Protein AF-A0A1Y5D573-F1 (afdb_monomer_lite)

Radius of gyration: 18.73 Å; chains: 1; bounding box: 30×24×75 Å

Sequence (105 aa):
MSDYNDYSEDSSFQKMMGRSKEWCLIGEQIANDCLVNGLRKGERVNLSEITAFIISNYTYNTKAVESGFLTRMKVFIENDEILNFAGEDGETVFIHKNYINEQLS

Foldseek 3Di:
DDPDDDDDPVVVVVVVVVVLVVLLVLLLVVLVCCLPVAQVVWHKDWLVVVLVVLVVPPVPNSVSSSVSNVVNVVVCVVVLQWDWDQDPVRIIMIHGPVNPVVVVD

Secondary structure (DSSP, 8-state):
-------SSHHHHHHHHHHHHHHHHHHHHHHHHIIIIIGGGT--EEHHHHHHHHHHH-SS-HHHHHHHHHHHHHHHHHTTSEEEEE-TTS-EEEEEGGGHHHH--

Structure (mmCIF, N/CA/C/O backbone):
data_AF-A0A1Y5D573-F1
#
_entry.id   AF-A0A1Y5D573-F1
#
loop_
_atom_site.group_PDB
_atom_site.id
_atom_site.type_symbol
_atom_site.label_atom_id
_atom_site.label_alt_id
_atom_site.label_comp_id
_atom_site.label_asym_id
_atom_site.label_entity_id
_atom_site.label_seq_id
_atom_site.pdbx_PDB_ins_code
_atom_site.Cartn_x
_atom_site.Cartn_y
_atom_site.Cartn_z
_atom_site.occupancy
_atom_site.B_iso_or_equiv
_atom_site.auth_seq_id
_atom_site.auth_comp_id
_atom_site.auth_asym_id
_atom_site.auth_atom_id
_atom_site.pdbx_PDB_model_num
ATOM 1 N N . MET A 1 1 ? 10.432 14.837 -52.806 1.00 47.72 1 MET A N 1
ATOM 2 C CA . MET A 1 1 ? 10.618 13.490 -52.237 1.00 47.72 1 MET A CA 1
ATOM 3 C C . MET A 1 1 ? 11.834 13.560 -51.331 1.00 47.72 1 MET A C 1
ATOM 5 O O . MET A 1 1 ? 12.947 13.628 -51.833 1.00 47.72 1 MET A O 1
ATOM 9 N N . SER A 1 2 ? 11.628 13.677 -50.025 1.00 41.00 2 SER A N 1
ATOM 10 C CA . SER A 1 2 ? 12.700 13.521 -49.039 1.00 41.00 2 SER A CA 1
ATOM 11 C C . SER A 1 2 ? 12.085 12.891 -47.798 1.00 41.00 2 SER A C 1
ATOM 13 O O . SER A 1 2 ? 11.800 13.567 -46.813 1.00 41.00 2 SER A O 1
ATOM 15 N N . ASP A 1 3 ? 11.827 11.591 -47.901 1.00 47.97 3 ASP A N 1
ATOM 16 C CA . ASP A 1 3 ? 11.598 10.743 -46.741 1.00 47.97 3 ASP A CA 1
ATOM 17 C C . ASP A 1 3 ? 12.960 10.531 -46.077 1.00 47.97 3 ASP A C 1
ATOM 19 O O . ASP A 1 3 ? 13.754 9.692 -46.504 1.00 47.97 3 ASP A O 1
ATOM 23 N N . TYR A 1 4 ? 13.267 11.354 -45.075 1.00 45.22 4 TYR A N 1
ATOM 24 C CA . TYR A 1 4 ? 14.350 11.075 -44.141 1.00 45.22 4 TYR A CA 1
ATOM 25 C C . TYR A 1 4 ? 13.735 10.554 -42.845 1.00 45.22 4 TYR A C 1
ATOM 27 O O . TYR A 1 4 ? 13.036 11.267 -42.134 1.00 45.22 4 TYR A O 1
ATOM 35 N N . ASN A 1 5 ? 13.987 9.263 -42.629 1.00 51.53 5 ASN A N 1
ATOM 36 C CA . ASN A 1 5 ? 13.617 8.432 -41.491 1.00 51.53 5 ASN A CA 1
ATOM 37 C C . ASN A 1 5 ? 13.784 9.125 -40.132 1.00 51.53 5 ASN A C 1
ATOM 39 O O . ASN A 1 5 ? 14.911 9.387 -39.715 1.00 51.53 5 ASN A O 1
ATOM 43 N N . ASP A 1 6 ? 12.675 9.250 -39.404 1.00 48.50 6 ASP A N 1
ATOM 44 C CA . ASP A 1 6 ? 12.640 9.502 -37.964 1.00 48.50 6 ASP A CA 1
ATOM 45 C C . ASP A 1 6 ? 11.759 8.438 -37.280 1.00 48.50 6 ASP A C 1
ATOM 47 O O . ASP A 1 6 ? 10.575 8.634 -37.036 1.00 48.50 6 ASP A O 1
ATOM 51 N N . TYR A 1 7 ? 12.316 7.240 -37.074 1.00 50.56 7 TYR A N 1
ATOM 52 C CA . TYR A 1 7 ? 11.633 6.124 -36.390 1.00 50.56 7 TYR A CA 1
ATOM 53 C C . TYR A 1 7 ? 12.533 5.392 -35.378 1.00 50.56 7 TYR A C 1
ATOM 55 O O . TYR A 1 7 ? 12.180 4.320 -34.884 1.00 50.56 7 TYR A O 1
ATOM 63 N N . SER A 1 8 ? 13.718 5.929 -35.059 1.00 52.22 8 SER A N 1
ATOM 64 C CA . SER A 1 8 ? 14.689 5.221 -34.205 1.00 52.22 8 SER A CA 1
ATOM 65 C C . SER A 1 8 ? 14.544 5.535 -32.709 1.00 52.22 8 SER A C 1
ATOM 67 O 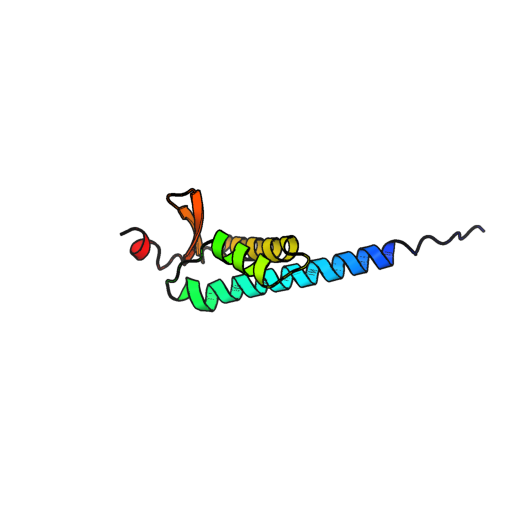O . SER A 1 8 ? 14.826 4.673 -31.872 1.00 52.22 8 SER A O 1
ATOM 69 N N . GLU A 1 9 ? 14.032 6.717 -32.354 1.00 51.84 9 GLU A N 1
ATOM 70 C CA . GLU A 1 9 ? 13.877 7.127 -30.951 1.00 51.84 9 GLU A CA 1
ATOM 71 C C . GLU A 1 9 ? 12.630 6.506 -30.297 1.00 51.84 9 GLU A C 1
ATOM 73 O O . GLU A 1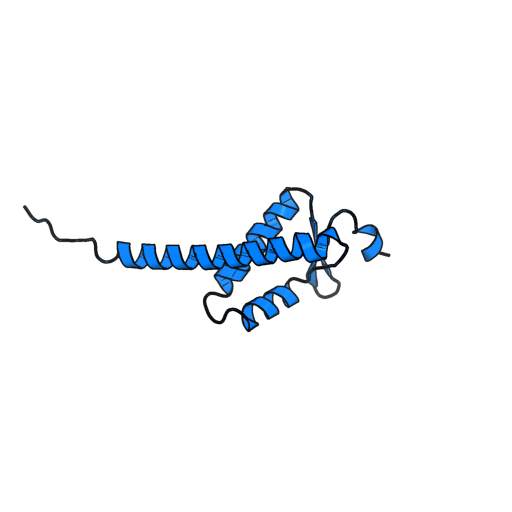 9 ? 12.682 6.052 -29.151 1.00 51.84 9 GLU A O 1
ATOM 78 N N . ASP A 1 10 ? 11.543 6.348 -31.053 1.00 55.88 10 ASP A N 1
ATOM 79 C CA . ASP A 1 10 ? 10.237 5.907 -30.544 1.00 55.88 10 ASP A CA 1
ATOM 80 C C . ASP A 1 10 ? 10.266 4.476 -29.960 1.00 55.88 10 ASP A C 1
ATOM 82 O O . ASP A 1 10 ? 9.678 4.188 -28.916 1.00 55.88 10 ASP A O 1
ATOM 86 N N . SER A 1 11 ? 11.055 3.565 -30.548 1.00 56.84 11 SER A N 1
ATOM 87 C CA . SER A 1 11 ? 11.132 2.176 -30.056 1.00 56.84 11 SER A CA 1
ATOM 88 C C . SER A 1 11 ? 11.847 2.045 -28.703 1.00 56.84 11 SER A C 1
ATOM 90 O O . SER A 1 11 ? 11.547 1.134 -27.925 1.00 56.84 11 SER A O 1
ATOM 92 N N . SER A 1 12 ? 12.784 2.949 -28.405 1.00 57.28 12 SER A N 1
ATOM 93 C CA . SER A 1 12 ? 13.550 2.942 -27.153 1.00 57.28 12 SER A CA 1
ATOM 94 C C . SER A 1 12 ? 12.735 3.556 -26.021 1.00 57.28 12 SER A C 1
ATOM 96 O O . SER A 1 12 ? 12.663 2.973 -24.937 1.00 57.28 12 SER A O 1
ATOM 98 N N . PHE A 1 13 ? 12.037 4.662 -26.296 1.00 59.50 13 PHE A N 1
ATOM 99 C CA . PHE A 1 13 ? 11.106 5.279 -25.352 1.00 59.50 13 PHE A CA 1
ATOM 100 C C . PHE A 1 13 ? 9.927 4.361 -25.023 1.00 59.50 13 PHE A C 1
ATOM 102 O O . PHE A 1 13 ? 9.603 4.190 -23.848 1.00 59.50 13 PHE A O 1
ATOM 109 N N . GLN A 1 14 ? 9.337 3.685 -26.012 1.00 56.91 14 GLN A N 1
ATOM 110 C CA . GLN A 1 14 ? 8.249 2.734 -25.767 1.00 56.91 14 GLN A CA 1
ATOM 111 C C . GLN A 1 14 ? 8.704 1.510 -24.962 1.00 56.91 14 GLN A C 1
ATOM 113 O O . GLN A 1 14 ? 7.995 1.071 -24.057 1.00 56.91 14 GLN A O 1
ATOM 118 N N . LYS A 1 15 ? 9.914 0.987 -25.208 1.00 59.59 15 LYS A N 1
ATOM 119 C CA . LYS A 1 15 ? 10.495 -0.094 -24.387 1.00 59.59 15 LYS A CA 1
ATOM 120 C C . LYS A 1 15 ? 10.818 0.365 -22.963 1.00 59.59 15 LYS A C 1
ATOM 122 O O . LYS A 1 15 ? 10.625 -0.405 -22.024 1.00 59.59 15 LYS A O 1
ATOM 127 N N . MET A 1 16 ? 11.287 1.600 -22.781 1.00 60.06 16 MET A N 1
ATOM 128 C CA . MET A 1 16 ? 11.516 2.189 -21.457 1.00 60.06 16 MET A CA 1
ATOM 129 C C . MET A 1 16 ? 10.203 2.408 -20.693 1.00 60.06 16 MET A C 1
ATOM 131 O O . MET A 1 16 ? 10.117 2.042 -19.522 1.00 60.06 16 MET A O 1
ATOM 135 N N . MET A 1 17 ? 9.163 2.923 -21.355 1.00 60.03 17 MET A N 1
ATOM 136 C CA . MET A 1 17 ? 7.823 3.072 -20.776 1.00 60.03 17 MET A CA 1
ATOM 137 C C . MET A 1 17 ? 7.190 1.723 -20.427 1.00 60.03 17 MET A C 1
ATOM 139 O O . MET A 1 17 ? 6.624 1.579 -19.345 1.00 60.03 17 MET A O 1
ATOM 143 N N . GLY A 1 18 ? 7.326 0.722 -21.304 1.00 61.69 18 GLY A N 1
ATOM 144 C CA . GLY A 1 18 ? 6.848 -0.639 -21.057 1.00 61.69 18 GLY A CA 1
ATOM 145 C C . GLY A 1 18 ? 7.474 -1.242 -19.800 1.00 61.69 18 GLY A C 1
ATOM 146 O O . GLY A 1 18 ? 6.755 -1.704 -18.919 1.00 61.69 18 GLY A O 1
ATOM 147 N N . ARG A 1 19 ? 8.800 -1.120 -19.657 1.00 66.31 19 ARG A N 1
ATOM 148 C CA . ARG A 1 19 ? 9.525 -1.561 -18.454 1.00 66.31 19 ARG A CA 1
ATOM 149 C C . ARG A 1 19 ? 9.088 -0.799 -17.206 1.00 66.31 19 ARG A C 1
ATOM 151 O O . ARG A 1 19 ? 8.901 -1.409 -16.164 1.00 66.31 19 ARG A O 1
ATOM 158 N N . SER A 1 20 ? 8.899 0.517 -17.300 1.00 76.19 20 SER A N 1
ATOM 159 C CA . SER A 1 20 ? 8.426 1.334 -16.172 1.00 76.19 20 SER A CA 1
ATOM 160 C C . SER A 1 20 ? 7.047 0.880 -15.676 1.00 76.19 20 SER A C 1
ATOM 162 O O . SER A 1 20 ? 6.833 0.733 -14.474 1.00 76.19 20 SER A O 1
ATOM 164 N N . LYS A 1 21 ? 6.133 0.561 -16.602 1.00 84.75 21 LYS A N 1
ATOM 165 C CA . LYS A 1 21 ? 4.791 0.067 -16.275 1.00 84.75 21 LYS A CA 1
ATOM 166 C C . LYS A 1 21 ? 4.823 -1.279 -15.548 1.00 84.75 21 LYS A C 1
ATOM 168 O O . LYS A 1 21 ? 4.066 -1.465 -14.601 1.00 84.75 21 LYS A O 1
ATOM 173 N N . GLU A 1 22 ? 5.697 -2.196 -15.957 1.00 90.69 22 GLU A N 1
ATOM 174 C CA . GLU A 1 22 ? 5.870 -3.492 -15.284 1.00 90.69 22 GLU A CA 1
ATOM 175 C C . GLU A 1 22 ? 6.314 -3.324 -13.823 1.00 90.69 22 GLU A C 1
ATOM 177 O O . GLU A 1 22 ? 5.765 -3.975 -12.935 1.00 90.69 22 GLU A O 1
ATOM 182 N N . TRP A 1 23 ? 7.239 -2.400 -13.546 1.00 93.38 23 TRP A N 1
ATOM 183 C CA . TRP A 1 23 ? 7.674 -2.115 -12.173 1.00 93.38 23 TRP A CA 1
ATOM 184 C C . TRP A 1 23 ? 6.568 -1.492 -11.321 1.00 93.38 23 TRP A C 1
ATOM 186 O O . TRP A 1 23 ? 6.413 -1.871 -10.161 1.00 93.38 23 TRP A O 1
ATOM 196 N N . CYS A 1 24 ? 5.752 -0.601 -11.889 1.00 95.19 24 CYS A N 1
ATOM 197 C CA . CYS A 1 24 ? 4.582 -0.079 -11.181 1.00 95.19 24 CYS A CA 1
ATOM 198 C C . CYS A 1 24 ? 3.601 -1.201 -10.808 1.00 95.19 24 CYS A C 1
ATOM 200 O O . CYS A 1 24 ? 3.135 -1.238 -9.673 1.00 95.19 24 CYS A O 1
ATOM 202 N N . LEU A 1 25 ? 3.343 -2.154 -11.713 1.00 95.81 25 LEU A N 1
ATOM 203 C CA . LEU A 1 25 ? 2.458 -3.293 -11.433 1.00 95.81 25 LEU A CA 1
ATOM 204 C C . LEU A 1 25 ? 2.966 -4.159 -10.274 1.00 95.81 25 LEU A C 1
ATOM 206 O O . LEU A 1 25 ? 2.164 -4.634 -9.474 1.00 95.81 25 LEU A O 1
ATOM 210 N N . ILE A 1 26 ? 4.283 -4.335 -10.142 1.00 96.12 26 ILE A N 1
ATOM 211 C CA . ILE A 1 26 ? 4.878 -5.013 -8.980 1.00 96.12 26 ILE A CA 1
ATOM 212 C C . ILE A 1 26 ? 4.561 -4.240 -7.693 1.00 96.12 26 ILE A C 1
ATOM 214 O O . ILE A 1 26 ? 4.136 -4.832 -6.703 1.00 96.12 26 ILE A O 1
ATOM 218 N N . GLY A 1 27 ? 4.698 -2.913 -7.713 1.00 97.44 27 GLY A N 1
ATOM 219 C CA . GLY A 1 27 ? 4.298 -2.053 -6.598 1.00 97.44 27 GLY A CA 1
ATOM 220 C C . GLY A 1 27 ? 2.830 -2.224 -6.207 1.00 97.44 27 GLY A C 1
ATOM 221 O O . GLY A 1 27 ? 2.504 -2.388 -5.031 1.00 97.44 27 GLY A O 1
ATOM 222 N N . GLU A 1 28 ? 1.938 -2.253 -7.198 1.00 98.31 28 GLU A N 1
ATOM 223 C CA . GLU A 1 28 ? 0.510 -2.491 -6.980 1.00 98.31 28 GLU A CA 1
ATOM 224 C C . GLU A 1 28 ? 0.244 -3.875 -6.365 1.00 98.31 28 GLU A C 1
ATOM 226 O O . GLU A 1 28 ? -0.616 -4.010 -5.494 1.00 98.31 28 GLU A O 1
ATOM 231 N N . GLN A 1 29 ? 0.980 -4.909 -6.786 1.00 98.19 29 GLN A N 1
ATOM 232 C CA . GLN A 1 29 ? 0.876 -6.254 -6.213 1.00 98.19 29 GLN A CA 1
ATOM 233 C C . GLN A 1 29 ? 1.291 -6.282 -4.740 1.00 98.19 29 GLN A C 1
ATOM 235 O O . GLN A 1 29 ? 0.567 -6.870 -3.940 1.00 98.19 29 GLN A O 1
ATOM 240 N N . ILE A 1 30 ? 2.379 -5.598 -4.372 1.00 98.31 30 ILE A N 1
ATOM 241 C CA . ILE A 1 30 ? 2.806 -5.456 -2.970 1.00 98.31 30 ILE A CA 1
ATOM 242 C C . ILE A 1 30 ? 1.702 -4.780 -2.149 1.00 98.31 30 ILE A C 1
ATOM 244 O O . ILE A 1 30 ? 1.334 -5.273 -1.089 1.00 98.31 30 ILE A O 1
ATOM 248 N N . ALA A 1 31 ? 1.103 -3.699 -2.659 1.00 98.50 31 ALA A N 1
ATOM 249 C CA . ALA A 1 31 ? 0.007 -3.019 -1.968 1.00 98.50 31 ALA A CA 1
ATOM 250 C C . ALA A 1 31 ? -1.227 -3.923 -1.788 1.00 98.50 31 ALA A C 1
ATOM 252 O O . ALA A 1 31 ? -1.839 -3.938 -0.719 1.00 98.50 31 ALA A O 1
ATOM 253 N N . ASN A 1 32 ? -1.592 -4.706 -2.810 1.00 98.56 32 ASN A N 1
ATOM 254 C CA . ASN A 1 32 ? -2.689 -5.672 -2.702 1.00 98.56 32 ASN A CA 1
ATOM 255 C C . ASN A 1 32 ? -2.384 -6.768 -1.662 1.00 98.56 32 ASN A C 1
ATOM 257 O O . ASN A 1 32 ? -3.285 -7.160 -0.920 1.00 98.56 32 ASN A O 1
ATOM 261 N N . ASP A 1 33 ? -1.137 -7.242 -1.586 1.00 98.38 33 ASP A N 1
ATOM 262 C CA . ASP A 1 33 ? -0.706 -8.209 -0.573 1.00 98.38 33 ASP A CA 1
ATOM 263 C C . ASP A 1 33 ? -0.805 -7.621 0.840 1.00 98.38 33 ASP A C 1
ATOM 265 O O . ASP A 1 33 ? -1.464 -8.207 1.700 1.00 98.38 33 ASP A O 1
ATOM 269 N N . CYS A 1 34 ? -0.285 -6.406 1.050 1.00 98.19 34 CYS A N 1
ATOM 270 C CA . CYS A 1 34 ? -0.436 -5.665 2.301 1.00 98.19 34 CYS A CA 1
ATOM 271 C C . CYS A 1 34 ? -1.906 -5.562 2.732 1.00 98.19 34 CYS A C 1
ATOM 273 O O . CYS A 1 34 ? -2.223 -5.788 3.900 1.00 98.19 34 CYS A O 1
ATOM 275 N N . LEU A 1 35 ? -2.817 -5.268 1.797 1.00 98.12 35 LEU A N 1
ATOM 276 C CA . LEU A 1 35 ? -4.246 -5.178 2.088 1.00 98.12 35 LEU A CA 1
ATOM 277 C C . LEU A 1 35 ? -4.843 -6.525 2.516 1.00 98.12 35 LEU A C 1
ATOM 279 O O . LEU A 1 35 ? -5.512 -6.605 3.546 1.00 98.12 35 LEU A O 1
ATOM 283 N N . VAL A 1 36 ? -4.636 -7.574 1.717 1.00 98.00 36 VAL A N 1
ATOM 284 C CA . VAL A 1 36 ? -5.282 -8.883 1.908 1.00 98.00 36 VAL A CA 1
ATOM 285 C C . VAL A 1 36 ? -4.681 -9.643 3.086 1.00 98.00 36 VAL A C 1
ATOM 287 O O . VAL A 1 36 ? -5.410 -10.269 3.859 1.00 98.00 36 VAL A O 1
ATOM 290 N N . ASN A 1 37 ? -3.358 -9.605 3.217 1.00 97.12 37 ASN A N 1
ATOM 291 C CA . ASN A 1 37 ? -2.636 -10.435 4.165 1.00 97.12 37 ASN A CA 1
ATOM 292 C C . ASN A 1 37 ? -2.284 -9.736 5.472 1.00 97.12 37 ASN A C 1
ATOM 294 O O . ASN A 1 37 ? -2.106 -10.458 6.453 1.00 97.12 37 ASN A O 1
ATOM 298 N N . GLY A 1 38 ? -2.268 -8.401 5.501 1.00 96.56 38 GLY A N 1
ATOM 299 C CA . GLY A 1 38 ? -2.024 -7.603 6.702 1.00 96.56 38 GLY A CA 1
ATOM 300 C C . GLY A 1 38 ? -3.240 -6.779 7.123 1.00 96.56 38 GLY A C 1
ATOM 301 O O . GLY A 1 38 ? -3.946 -7.142 8.062 1.00 96.56 38 GLY A O 1
ATOM 302 N N . LEU A 1 39 ? -3.505 -5.679 6.415 1.00 97.19 39 LEU A N 1
ATOM 303 C CA . LEU A 1 39 ? -4.428 -4.619 6.843 1.00 97.19 39 LEU A CA 1
ATOM 304 C C . LEU A 1 39 ? -5.838 -5.150 7.151 1.00 97.19 39 LEU A C 1
ATOM 306 O O . LEU A 1 39 ? -6.396 -4.847 8.202 1.00 97.19 39 LEU A O 1
ATOM 310 N N . ARG A 1 40 ? -6.413 -6.004 6.292 1.00 97.06 40 ARG A N 1
ATOM 311 C CA . ARG A 1 40 ? -7.744 -6.608 6.524 1.00 97.06 40 ARG A CA 1
ATOM 312 C C . ARG A 1 40 ? -7.804 -7.578 7.708 1.00 97.06 40 ARG A C 1
ATOM 314 O O . ARG A 1 40 ? -8.897 -7.996 8.074 1.00 97.06 40 ARG A O 1
ATOM 321 N N . LYS A 1 41 ? -6.659 -7.945 8.283 1.00 96.38 41 LYS A N 1
ATOM 322 C CA . LYS A 1 41 ? -6.540 -8.800 9.470 1.00 96.38 41 LYS A CA 1
ATOM 323 C C . LYS A 1 41 ? -6.172 -8.012 10.733 1.00 96.38 41 LYS A C 1
ATOM 325 O O . LYS A 1 41 ? -5.991 -8.628 11.775 1.00 96.38 41 LYS A O 1
ATOM 330 N N . GLY A 1 42 ? -6.077 -6.683 10.642 1.00 94.44 42 GLY A N 1
ATOM 331 C CA . GLY A 1 42 ? -5.758 -5.801 11.768 1.00 94.44 42 GLY A CA 1
ATOM 332 C C . GLY A 1 42 ? -4.278 -5.460 11.919 1.00 94.44 42 GLY A C 1
ATOM 333 O O . GLY A 1 42 ? -3.930 -4.703 12.822 1.00 94.44 42 GLY A O 1
ATOM 334 N N . GLU A 1 43 ? -3.412 -5.956 11.032 1.00 94.94 43 GLU A N 1
ATO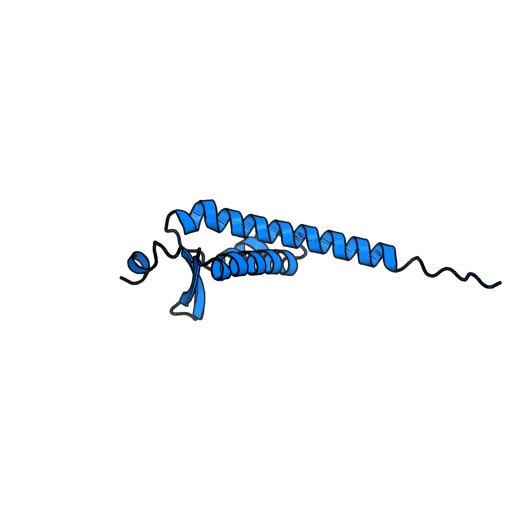M 335 C CA . GLU A 1 43 ? -2.011 -5.529 11.003 1.00 94.94 43 GLU A CA 1
ATOM 336 C C . GLU A 1 43 ? -1.898 -4.079 10.520 1.00 94.94 43 GLU A C 1
ATOM 338 O O . GLU A 1 43 ? -2.712 -3.600 9.723 1.00 94.94 43 GLU A O 1
ATOM 343 N N . ARG A 1 44 ? -0.840 -3.395 10.958 1.00 93.50 44 ARG A N 1
ATOM 344 C CA . ARG A 1 44 ? -0.446 -2.081 10.437 1.00 93.50 44 ARG A CA 1
ATOM 345 C C . ARG A 1 44 ? 0.655 -2.233 9.395 1.00 93.50 44 ARG A C 1
ATOM 347 O O . ARG A 1 44 ? 1.461 -3.155 9.471 1.00 93.50 44 ARG A O 1
ATOM 354 N N . VAL A 1 45 ? 0.713 -1.305 8.447 1.00 96.12 45 VAL A N 1
ATOM 355 C CA . VAL A 1 45 ? 1.784 -1.253 7.444 1.00 96.12 45 VAL A CA 1
ATOM 356 C C . VAL A 1 45 ? 2.494 0.085 7.557 1.00 96.12 45 VAL A C 1
ATOM 358 O O . VAL A 1 45 ? 1.867 1.125 7.367 1.00 96.12 45 VAL A O 1
ATOM 361 N N . ASN A 1 46 ? 3.792 0.061 7.851 1.00 95.69 46 ASN A N 1
ATOM 362 C CA . ASN A 1 46 ? 4.625 1.261 7.884 1.00 95.69 46 ASN A CA 1
ATOM 363 C C . ASN A 1 46 ? 5.253 1.484 6.507 1.00 95.69 46 ASN A C 1
ATOM 365 O O . ASN A 1 46 ? 5.768 0.546 5.892 1.00 95.69 46 ASN A O 1
ATOM 369 N N . LEU A 1 47 ? 5.218 2.719 6.009 1.00 96.25 47 LEU A N 1
ATOM 370 C CA . LEU A 1 47 ? 5.753 3.031 4.689 1.00 96.25 47 LEU A CA 1
ATOM 371 C C . LEU A 1 47 ? 7.259 2.759 4.624 1.00 96.25 47 LEU A C 1
ATOM 373 O O . LEU A 1 47 ? 7.713 2.147 3.662 1.00 96.25 47 LEU A O 1
ATOM 377 N N . SER A 1 48 ? 8.022 3.138 5.649 1.00 95.69 48 SER A N 1
ATOM 378 C CA . SER A 1 48 ? 9.474 2.929 5.682 1.00 95.69 48 SER A CA 1
ATOM 379 C C . SER A 1 48 ? 9.880 1.456 5.624 1.00 95.69 48 SER A C 1
ATOM 381 O O . SER A 1 48 ? 10.857 1.125 4.951 1.00 95.69 48 SER A O 1
ATOM 383 N N . GLU A 1 49 ? 9.117 0.558 6.250 1.00 96.50 49 GLU A N 1
ATOM 384 C CA . GLU A 1 49 ? 9.347 -0.891 6.174 1.00 96.50 49 GLU A CA 1
ATOM 385 C C . GLU A 1 49 ? 9.128 -1.412 4.752 1.00 96.50 49 GLU A C 1
ATOM 387 O O . GLU A 1 49 ? 9.950 -2.171 4.231 1.00 96.50 49 GLU A O 1
ATOM 392 N N . ILE A 1 50 ? 8.063 -0.957 4.087 1.00 97.62 50 ILE A N 1
ATOM 393 C CA . ILE A 1 50 ? 7.794 -1.319 2.693 1.00 97.62 50 ILE A CA 1
ATOM 394 C C . ILE A 1 50 ? 8.851 -0.732 1.758 1.00 97.62 50 ILE A C 1
ATOM 396 O O . ILE A 1 50 ? 9.354 -1.441 0.885 1.00 97.62 50 ILE A O 1
ATOM 400 N N . THR A 1 51 ? 9.255 0.522 1.950 1.00 96.12 51 THR A N 1
ATOM 401 C CA . THR A 1 51 ? 10.329 1.147 1.171 1.00 96.12 51 THR A CA 1
ATOM 402 C C . THR A 1 51 ? 11.646 0.383 1.353 1.00 96.12 51 THR A C 1
ATOM 404 O O . THR A 1 51 ? 12.314 0.068 0.366 1.00 96.12 51 THR A O 1
ATOM 407 N N . ALA A 1 52 ? 12.000 -0.008 2.581 1.00 96.62 52 ALA A N 1
ATOM 408 C CA . ALA A 1 52 ? 13.184 -0.821 2.857 1.00 96.62 52 ALA A CA 1
ATOM 409 C C . ALA A 1 52 ? 13.102 -2.213 2.207 1.00 96.62 52 ALA A C 1
ATOM 411 O O . ALA A 1 52 ? 14.084 -2.687 1.623 1.00 96.62 52 ALA A O 1
ATOM 412 N N . PHE A 1 53 ? 11.929 -2.851 2.245 1.00 97.00 53 PHE A N 1
ATOM 413 C CA . PHE A 1 53 ? 11.675 -4.111 1.551 1.00 97.00 53 PHE A CA 1
ATOM 414 C C . PHE A 1 53 ? 11.854 -3.963 0.035 1.00 97.00 53 PHE A C 1
ATOM 416 O O . PHE A 1 53 ? 12.538 -4.784 -0.581 1.00 97.00 53 PHE A O 1
ATOM 423 N N . ILE A 1 54 ? 11.301 -2.904 -0.564 1.00 96.00 54 ILE A N 1
ATOM 424 C CA . ILE A 1 54 ? 11.413 -2.636 -2.001 1.00 96.00 54 ILE A CA 1
ATOM 425 C C . ILE A 1 54 ? 12.879 -2.449 -2.395 1.00 96.00 54 ILE A C 1
ATOM 427 O O . ILE A 1 54 ? 13.341 -3.088 -3.337 1.00 96.00 54 ILE A O 1
ATOM 431 N N . ILE A 1 55 ? 13.622 -1.621 -1.657 1.00 95.12 55 ILE A N 1
ATOM 432 C CA . ILE A 1 55 ? 15.047 -1.365 -1.911 1.00 95.12 55 ILE A CA 1
ATOM 433 C C . ILE A 1 55 ? 15.865 -2.660 -1.830 1.00 95.12 55 ILE A C 1
ATOM 435 O O . ILE A 1 55 ? 16.783 -2.861 -2.623 1.00 95.12 55 ILE A O 1
ATOM 439 N N . SER A 1 56 ? 15.521 -3.546 -0.894 1.00 94.88 56 SER A N 1
ATOM 440 C CA . SER A 1 56 ? 16.262 -4.791 -0.663 1.00 94.88 56 SER A CA 1
ATOM 441 C C . SER A 1 56 ? 15.973 -5.875 -1.707 1.00 94.88 56 SER A C 1
ATOM 443 O O . SER A 1 56 ? 16.849 -6.688 -1.991 1.00 94.88 56 SER A O 1
ATOM 445 N N . ASN A 1 57 ? 14.765 -5.899 -2.283 1.00 93.25 57 ASN A N 1
ATOM 446 C CA . ASN A 1 57 ? 14.328 -6.962 -3.200 1.00 93.25 57 ASN A CA 1
ATOM 447 C C . ASN A 1 57 ? 14.344 -6.552 -4.678 1.00 93.25 57 ASN A C 1
ATOM 449 O O . ASN A 1 57 ? 14.446 -7.412 -5.552 1.00 93.25 57 ASN A O 1
ATOM 453 N N . TYR A 1 58 ? 14.277 -5.254 -4.975 1.00 88.19 58 TYR A N 1
ATOM 454 C CA . TYR A 1 58 ? 14.260 -4.734 -6.339 1.00 88.19 58 TYR A CA 1
ATOM 455 C C . TYR A 1 58 ? 15.453 -3.803 -6.537 1.00 88.19 58 TYR A C 1
ATOM 457 O O . TYR A 1 58 ? 15.435 -2.641 -6.157 1.00 88.19 58 TYR A O 1
ATOM 465 N N . THR A 1 59 ? 16.519 -4.307 -7.152 1.00 79.06 59 THR A N 1
ATOM 466 C CA . THR A 1 59 ? 17.775 -3.555 -7.332 1.00 79.06 59 THR A CA 1
ATOM 467 C C . THR A 1 59 ? 17.703 -2.479 -8.419 1.00 79.06 59 THR A C 1
ATOM 469 O O . THR A 1 59 ? 18.545 -1.583 -8.461 1.00 79.06 59 THR A O 1
ATOM 472 N N . TYR A 1 60 ? 16.690 -2.531 -9.286 1.00 82.00 60 TYR A N 1
ATOM 473 C CA . TYR A 1 60 ? 16.466 -1.574 -10.367 1.00 82.00 60 TYR A CA 1
ATOM 474 C C . TYR A 1 60 ? 15.050 -1.008 -10.298 1.00 82.00 60 TYR A C 1
ATOM 476 O O . TYR A 1 60 ? 14.108 -1.719 -9.968 1.00 82.00 60 TYR A O 1
ATOM 484 N N . ASN A 1 61 ? 14.894 0.266 -10.670 1.00 85.75 61 ASN A N 1
ATOM 485 C CA . ASN A 1 61 ? 13.596 0.947 -10.754 1.00 85.75 61 ASN A CA 1
ATOM 486 C C . ASN A 1 61 ? 12.777 0.931 -9.448 1.00 85.75 61 ASN A C 1
ATOM 488 O O . ASN A 1 61 ? 11.550 0.990 -9.497 1.00 85.75 61 ASN A O 1
ATOM 492 N N . THR A 1 62 ? 13.443 0.935 -8.287 1.00 91.75 62 THR A N 1
ATOM 493 C CA . THR A 1 62 ? 12.809 1.023 -6.954 1.00 91.75 62 THR A CA 1
ATOM 494 C C . THR A 1 62 ? 11.751 2.117 -6.878 1.00 91.75 62 THR A C 1
ATOM 496 O O . THR A 1 62 ? 10.655 1.878 -6.392 1.00 91.75 62 THR A O 1
ATOM 499 N N . LYS A 1 63 ? 12.038 3.293 -7.450 1.00 92.00 63 LYS A N 1
ATOM 500 C CA . LYS A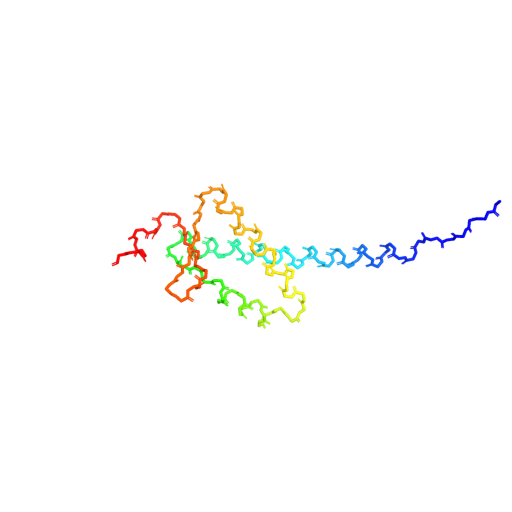 1 63 ? 11.099 4.423 -7.506 1.00 92.00 63 LYS A CA 1
ATOM 501 C C . LYS A 1 63 ? 9.809 4.111 -8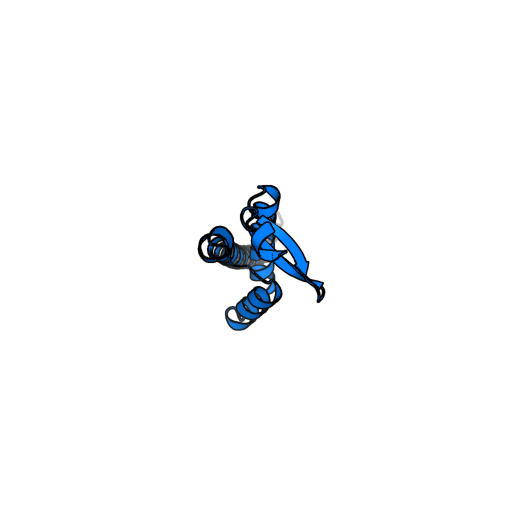.267 1.00 92.00 63 LYS A C 1
ATOM 503 O O . LYS A 1 63 ? 8.757 4.610 -7.891 1.00 92.00 63 LYS A O 1
ATOM 508 N N . ALA A 1 64 ? 9.877 3.321 -9.339 1.00 93.50 64 ALA A N 1
ATOM 509 C CA . ALA A 1 64 ? 8.686 2.926 -10.090 1.00 93.50 64 ALA A CA 1
ATOM 510 C C . ALA A 1 64 ? 7.849 1.919 -9.287 1.00 93.50 64 ALA A C 1
ATOM 512 O O . ALA A 1 64 ? 6.631 2.054 -9.221 1.00 93.50 64 ALA A O 1
ATOM 513 N N . VAL A 1 65 ? 8.504 0.975 -8.602 1.00 95.88 65 VAL A N 1
ATOM 514 C CA . VAL A 1 65 ? 7.833 0.037 -7.686 1.00 95.88 65 VAL A CA 1
ATOM 515 C C . VAL A 1 65 ? 7.158 0.790 -6.537 1.00 95.88 65 VAL A C 1
ATOM 517 O O . VAL A 1 65 ? 5.967 0.618 -6.300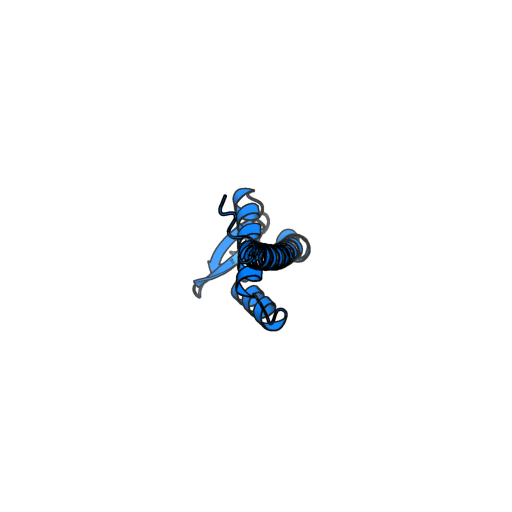 1.00 95.88 65 VAL A O 1
ATOM 520 N N . GLU A 1 66 ? 7.878 1.685 -5.865 1.00 96.19 66 GLU A N 1
ATOM 521 C CA . GLU A 1 66 ? 7.337 2.505 -4.778 1.00 96.19 66 GLU A CA 1
ATOM 522 C C . GLU A 1 66 ? 6.192 3.409 -5.260 1.00 96.19 66 GLU A C 1
ATOM 524 O O . GLU A 1 66 ? 5.161 3.520 -4.599 1.00 96.19 66 GLU A O 1
ATOM 529 N N . SER A 1 67 ? 6.310 3.989 -6.459 1.00 95.69 67 SER A N 1
ATOM 530 C CA . SER A 1 67 ? 5.234 4.775 -7.068 1.00 95.69 67 SER A CA 1
ATOM 531 C C . SER A 1 67 ? 3.979 3.941 -7.336 1.00 95.69 67 SER A C 1
ATOM 533 O O . SER A 1 67 ? 2.875 4.411 -7.049 1.00 95.69 67 SER A O 1
ATOM 535 N N . GLY A 1 68 ? 4.123 2.713 -7.845 1.00 97.12 68 GLY A N 1
ATOM 536 C CA . GLY A 1 68 ? 3.004 1.788 -8.038 1.00 97.12 68 GLY A CA 1
ATOM 537 C C . GLY A 1 68 ? 2.336 1.403 -6.718 1.00 97.12 68 GLY A C 1
ATOM 538 O O . GLY A 1 68 ? 1.110 1.454 -6.605 1.00 97.12 68 GLY A O 1
ATOM 539 N N . PHE A 1 69 ? 3.143 1.120 -5.691 1.00 98.25 69 PHE A N 1
ATOM 540 C CA . PHE A 1 69 ? 2.662 0.845 -4.338 1.00 98.25 69 PHE A CA 1
ATOM 541 C C . PHE A 1 69 ? 1.832 2.014 -3.791 1.00 98.25 69 PHE A C 1
ATOM 543 O O . PHE A 1 69 ? 0.658 1.841 -3.465 1.00 98.25 69 PHE A O 1
ATOM 550 N N . LEU A 1 70 ? 2.397 3.225 -3.767 1.00 97.75 70 LEU A N 1
ATOM 551 C CA . LEU A 1 70 ? 1.724 4.416 -3.239 1.00 97.75 70 LEU A CA 1
ATOM 552 C C . LEU A 1 70 ? 0.455 4.768 -4.021 1.00 97.75 70 LEU A C 1
ATOM 554 O O . LEU A 1 70 ? -0.559 5.128 -3.424 1.00 97.75 70 LEU A O 1
ATOM 558 N N . THR A 1 71 ? 0.482 4.626 -5.349 1.00 97.88 71 THR A N 1
ATOM 559 C CA . THR A 1 71 ? -0.698 4.853 -6.198 1.00 97.88 71 THR A CA 1
ATOM 560 C C . THR A 1 71 ? -1.827 3.907 -5.812 1.00 97.88 71 THR A C 1
ATOM 562 O O . THR A 1 71 ? -2.973 4.332 -5.667 1.00 97.88 71 THR A O 1
ATOM 565 N N . ARG A 1 72 ? -1.512 2.629 -5.587 1.00 98.25 72 ARG A N 1
ATOM 566 C CA . ARG A 1 72 ? -2.511 1.637 -5.192 1.00 98.25 72 ARG A CA 1
ATOM 567 C C . ARG A 1 72 ? -3.040 1.870 -3.779 1.00 98.25 72 ARG A C 1
ATOM 569 O O . ARG A 1 72 ? -4.248 1.790 -3.577 1.00 98.25 72 ARG A O 1
ATOM 576 N N . MET A 1 73 ? -2.171 2.230 -2.836 1.00 98.25 73 MET A N 1
ATOM 577 C CA . MET A 1 73 ? -2.576 2.604 -1.476 1.00 98.25 73 MET A CA 1
ATOM 578 C C . MET A 1 73 ? -3.512 3.816 -1.476 1.00 98.25 73 MET A C 1
ATOM 580 O O . MET A 1 73 ? -4.507 3.821 -0.757 1.00 98.25 73 MET A O 1
ATOM 584 N N . LYS A 1 74 ? -3.260 4.808 -2.339 1.00 97.81 74 LYS A N 1
ATOM 585 C CA . LYS A 1 74 ? -4.153 5.959 -2.508 1.00 97.81 74 LYS A CA 1
ATOM 586 C C . LYS A 1 74 ? -5.552 5.544 -2.964 1.00 97.81 74 LYS A C 1
ATOM 588 O O . LYS A 1 74 ? -6.524 6.045 -2.414 1.00 97.81 74 LYS A O 1
ATOM 593 N N . VAL A 1 75 ? -5.664 4.598 -3.898 1.00 98.38 75 VAL A N 1
ATOM 594 C CA . VAL A 1 75 ? -6.970 4.057 -4.321 1.00 98.38 75 VAL A CA 1
ATOM 595 C C . VAL A 1 75 ? -7.705 3.405 -3.146 1.00 98.38 75 VAL A C 1
ATOM 597 O O . VAL A 1 75 ? -8.907 3.596 -2.996 1.00 98.38 75 VAL A O 1
ATOM 600 N N . PHE A 1 76 ? -7.005 2.668 -2.280 1.00 98.25 76 PHE A N 1
ATOM 601 C CA . PHE A 1 76 ? -7.627 2.083 -1.086 1.00 98.25 76 PHE A CA 1
ATOM 602 C C . PHE A 1 76 ? -8.121 3.146 -0.097 1.00 98.25 76 PHE A C 1
ATOM 604 O O . PHE A 1 76 ? -9.171 2.958 0.515 1.00 98.25 76 PHE A O 1
ATOM 611 N N . ILE A 1 77 ? -7.394 4.259 0.041 1.00 97.69 77 ILE A N 1
ATOM 612 C CA . ILE A 1 77 ? -7.812 5.407 0.859 1.00 97.69 77 ILE A CA 1
ATOM 613 C C . ILE A 1 77 ? -9.043 6.083 0.241 1.00 97.69 77 ILE A C 1
ATOM 615 O O . ILE A 1 77 ? -10.019 6.342 0.937 1.00 97.69 77 ILE A O 1
ATOM 619 N N . GLU A 1 78 ? -9.030 6.334 -1.070 1.00 97.75 78 GLU A N 1
ATOM 620 C CA . GLU A 1 78 ? -10.152 6.944 -1.801 1.00 97.75 78 GLU A CA 1
ATOM 621 C C . GLU A 1 78 ? -11.425 6.079 -1.743 1.00 97.75 78 GLU A C 1
ATOM 623 O O . GLU A 1 78 ? -12.533 6.615 -1.723 1.00 97.75 78 GLU A O 1
ATOM 628 N N . ASN A 1 79 ? -11.272 4.756 -1.649 1.00 97.25 79 ASN A N 1
ATOM 629 C CA . ASN A 1 79 ? -12.368 3.802 -1.461 1.00 97.25 79 ASN A CA 1
ATOM 630 C C . ASN A 1 79 ? -12.807 3.630 0.003 1.00 97.25 79 ASN A C 1
ATOM 632 O O . ASN A 1 79 ? -13.663 2.786 0.278 1.00 97.25 79 ASN A O 1
ATOM 636 N N . ASP A 1 80 ? -12.227 4.383 0.941 1.00 96.00 80 ASP A N 1
ATOM 637 C CA . ASP A 1 80 ? -12.493 4.258 2.376 1.00 96.00 80 ASP A CA 1
ATOM 638 C C . ASP A 1 80 ? -12.238 2.824 2.896 1.00 96.00 80 ASP A C 1
ATOM 640 O O . ASP A 1 80 ? -12.940 2.325 3.767 1.00 96.00 80 ASP A O 1
ATOM 644 N N . GLU A 1 81 ? -11.271 2.086 2.343 1.00 96.69 81 GLU A N 1
ATOM 645 C CA . GLU A 1 81 ? -10.882 0.765 2.873 1.00 96.69 81 GLU A CA 1
ATOM 646 C C . GLU A 1 81 ? -9.835 0.902 3.984 1.00 96.69 81 GLU A C 1
ATOM 648 O O . GLU A 1 81 ? -9.848 0.171 4.980 1.00 96.69 81 GLU A O 1
ATOM 653 N N . ILE A 1 82 ? -8.925 1.860 3.820 1.00 97.25 82 ILE A N 1
ATOM 654 C CA . ILE A 1 82 ? -7.811 2.108 4.732 1.00 97.25 82 ILE A CA 1
ATOM 655 C C . ILE A 1 82 ? -7.688 3.602 5.017 1.00 97.25 82 ILE A C 1
ATOM 657 O O . ILE A 1 82 ? -8.168 4.439 4.257 1.00 97.25 82 ILE A O 1
ATOM 661 N N . LEU A 1 83 ? -6.975 3.928 6.084 1.00 95.38 83 LEU A N 1
ATOM 662 C CA . LEU A 1 83 ? -6.570 5.284 6.424 1.00 95.38 83 LEU A CA 1
ATOM 663 C C . LEU A 1 83 ? -5.053 5.342 6.523 1.00 95.38 83 LEU A C 1
ATOM 665 O O . LEU A 1 83 ? -4.406 4.332 6.810 1.00 95.38 83 LEU A O 1
ATOM 669 N N . ASN A 1 84 ? -4.500 6.536 6.329 1.00 93.69 84 ASN A N 1
ATOM 670 C CA . ASN A 1 84 ? -3.117 6.827 6.657 1.00 93.69 84 ASN A CA 1
ATOM 671 C C . ASN A 1 84 ? -3.032 7.949 7.692 1.00 93.69 84 ASN A C 1
ATOM 673 O O . ASN A 1 84 ? -3.833 8.884 7.691 1.00 93.69 84 ASN A O 1
ATOM 677 N N . PHE A 1 85 ? -2.037 7.870 8.561 1.00 90.31 85 PHE A N 1
ATOM 678 C CA . PHE A 1 85 ? -1.719 8.927 9.511 1.00 90.31 85 PHE A CA 1
ATOM 679 C C . PHE A 1 85 ? -0.208 9.027 9.690 1.00 90.31 85 PHE A C 1
ATOM 681 O O . PHE A 1 85 ? 0.536 8.092 9.385 1.00 90.31 85 PHE A O 1
ATOM 688 N N . ALA A 1 86 ? 0.231 10.188 10.166 1.00 89.12 86 ALA A N 1
ATOM 689 C CA . ALA A 1 86 ? 1.589 10.360 10.649 1.00 89.12 86 ALA A CA 1
ATOM 690 C C . ALA A 1 86 ? 1.672 9.775 12.065 1.00 89.12 86 ALA A C 1
ATOM 692 O O . ALA A 1 86 ? 0.953 10.225 12.958 1.00 89.12 86 ALA A O 1
ATOM 693 N N . GLY A 1 87 ? 2.506 8.755 12.252 1.00 77.69 87 GLY A N 1
ATOM 694 C CA . GLY A 1 87 ? 2.877 8.231 13.563 1.00 77.69 87 GLY A CA 1
ATOM 695 C C . GLY A 1 87 ? 3.710 9.236 14.363 1.00 77.69 87 GLY A C 1
ATOM 696 O O . GLY A 1 87 ? 4.053 10.310 13.867 1.00 77.69 87 GLY A O 1
ATOM 697 N N . GLU A 1 88 ? 4.056 8.879 15.602 1.00 75.62 88 GLU A N 1
ATOM 698 C CA . GLU A 1 88 ? 4.746 9.775 16.551 1.00 75.62 88 GLU A CA 1
ATOM 699 C C . GLU A 1 88 ? 6.076 10.334 16.013 1.00 75.62 88 GLU A C 1
ATOM 701 O O . GLU A 1 88 ? 6.402 11.492 16.266 1.00 75.62 88 GLU A O 1
ATOM 706 N N . ASP A 1 89 ? 6.779 9.564 15.179 1.00 81.62 89 ASP A N 1
ATOM 707 C CA . ASP A 1 89 ? 8.051 9.961 14.562 1.00 81.62 89 ASP A CA 1
ATOM 708 C C . ASP A 1 89 ? 7.892 10.602 13.166 1.00 81.62 89 ASP A C 1
ATOM 710 O O . ASP A 1 89 ? 8.864 10.777 12.430 1.00 81.62 89 ASP A O 1
ATOM 714 N N . GLY A 1 90 ? 6.662 10.931 12.755 1.00 87.19 90 GLY A N 1
ATOM 715 C CA . GLY A 1 90 ? 6.354 11.407 11.401 1.00 87.19 90 GLY A CA 1
ATOM 716 C C . GLY A 1 90 ? 6.308 10.301 10.337 1.00 87.19 90 GLY A C 1
ATOM 717 O O . GLY A 1 90 ? 6.155 10.595 9.151 1.00 87.19 90 GLY A O 1
ATOM 718 N N . GLU A 1 91 ? 6.414 9.035 10.751 1.00 92.25 91 GLU A N 1
ATOM 719 C CA . GLU A 1 91 ? 6.279 7.853 9.892 1.00 92.25 91 GLU A CA 1
ATOM 720 C C . GLU A 1 91 ? 4.870 7.765 9.293 1.00 92.25 91 GLU A C 1
ATOM 722 O O . GLU A 1 91 ? 3.883 8.007 9.982 1.00 92.25 91 GLU A O 1
ATOM 727 N N . THR A 1 92 ? 4.744 7.379 8.022 1.00 95.00 92 THR A N 1
ATOM 728 C CA . THR A 1 92 ? 3.419 7.139 7.433 1.00 95.00 92 THR A CA 1
ATOM 729 C C . THR A 1 92 ? 2.971 5.719 7.734 1.00 95.00 92 THR A C 1
ATOM 731 O O . THR A 1 92 ? 3.559 4.757 7.243 1.00 95.00 92 THR A O 1
ATOM 734 N N . VAL A 1 93 ? 1.887 5.593 8.493 1.00 95.06 93 VAL A N 1
ATOM 735 C CA . VAL A 1 93 ? 1.309 4.302 8.871 1.00 95.06 93 VAL A CA 1
ATOM 736 C C . VAL A 1 93 ? -0.043 4.135 8.195 1.00 95.06 93 VAL A C 1
ATOM 738 O O . VAL A 1 93 ? -0.865 5.052 8.203 1.00 95.06 93 VAL A O 1
ATOM 741 N N . PHE A 1 94 ? -0.277 2.958 7.622 1.00 96.31 94 PHE A N 1
ATOM 742 C CA . PHE A 1 94 ? -1.550 2.561 7.032 1.00 96.31 94 PHE A CA 1
ATOM 743 C C . PHE A 1 94 ? -2.250 1.537 7.921 1.00 96.31 94 PHE A C 1
ATOM 745 O O . PHE A 1 94 ? -1.631 0.566 8.363 1.00 96.31 94 PHE A O 1
ATOM 752 N N . ILE A 1 95 ? -3.549 1.736 8.148 1.00 95.94 95 ILE A N 1
ATOM 753 C CA . ILE A 1 95 ? -4.403 0.835 8.934 1.00 95.94 95 ILE A CA 1
ATOM 754 C C . ILE A 1 95 ? -5.751 0.686 8.231 1.00 95.94 95 ILE A C 1
ATOM 756 O O . ILE A 1 95 ? -6.283 1.639 7.661 1.00 95.94 95 ILE A O 1
ATOM 760 N N . HIS A 1 96 ? -6.322 -0.516 8.262 1.00 97.00 96 HIS A N 1
ATOM 761 C CA . HIS A 1 96 ? -7.669 -0.740 7.747 1.00 97.00 96 HIS A CA 1
ATOM 762 C C . HIS A 1 96 ? -8.721 -0.099 8.658 1.00 97.00 96 HIS A C 1
ATOM 764 O O . HIS A 1 96 ? -8.651 -0.228 9.882 1.00 97.00 96 HIS A O 1
ATOM 770 N N . LYS A 1 97 ? -9.740 0.546 8.076 1.00 95.00 97 LYS A N 1
ATOM 771 C CA . LYS A 1 97 ? -10.670 1.406 8.833 1.00 95.00 97 LYS A CA 1
ATOM 772 C C . LYS A 1 97 ? -11.383 0.718 10.003 1.00 95.00 97 LYS A C 1
ATOM 774 O O . LYS A 1 97 ? -11.718 1.354 10.995 1.00 95.00 97 LYS A O 1
ATOM 779 N N . ASN A 1 98 ? -11.586 -0.595 9.910 1.00 95.31 98 ASN A N 1
ATOM 780 C CA . ASN A 1 98 ? -12.267 -1.359 10.955 1.00 95.31 98 ASN A CA 1
ATOM 781 C C . ASN A 1 98 ? -11.425 -1.538 12.234 1.00 95.31 98 ASN A C 1
ATOM 783 O O . ASN A 1 98 ? -11.992 -1.923 13.248 1.00 95.31 98 ASN A O 1
ATOM 787 N N . TYR A 1 99 ? -10.117 -1.255 12.201 1.00 92.81 99 TYR A N 1
ATOM 788 C CA . TYR A 1 99 ? -9.183 -1.527 13.305 1.00 92.81 99 TYR A CA 1
ATOM 789 C C . TYR A 1 99 ? -8.579 -0.265 13.940 1.00 92.81 99 TYR A C 1
ATOM 791 O O . TYR A 1 99 ? -7.712 -0.359 14.801 1.00 92.81 99 TYR A O 1
ATOM 799 N N . ILE A 1 100 ? -9.038 0.930 13.553 1.00 84.38 100 ILE A N 1
ATOM 800 C CA . ILE A 1 100 ? -8.503 2.211 14.055 1.00 84.38 100 ILE A CA 1
ATOM 801 C C . ILE A 1 100 ? -8.555 2.285 15.587 1.00 84.38 100 ILE A C 1
ATOM 803 O O . ILE A 1 100 ? -7.589 2.682 16.229 1.00 84.38 100 ILE A O 1
ATOM 807 N N . ASN A 1 101 ? -9.687 1.891 16.173 1.00 79.00 101 ASN A N 1
ATOM 808 C CA . ASN A 1 101 ? -9.931 2.049 17.607 1.00 79.00 101 ASN A CA 1
ATOM 809 C C . ASN A 1 101 ? -9.069 1.119 18.469 1.00 79.00 101 ASN A C 1
ATOM 811 O O . ASN A 1 101 ? -8.834 1.427 19.629 1.00 79.00 101 ASN A O 1
ATOM 815 N N . GLU A 1 102 ? -8.604 -0.000 17.912 1.00 74.75 102 GLU A N 1
ATOM 816 C CA . GLU A 1 102 ? -7.735 -0.961 18.605 1.00 74.75 102 GLU A CA 1
ATOM 817 C C . GLU A 1 102 ? -6.268 -0.509 18.613 1.00 74.75 102 GLU A C 1
ATOM 819 O O . GLU A 1 102 ? -5.464 -1.009 19.390 1.00 74.75 102 GLU A O 1
ATOM 824 N N . GLN A 1 103 ? -5.916 0.427 17.730 1.00 64.44 103 GLN A N 1
ATOM 825 C CA . GLN A 1 103 ? -4.544 0.880 17.493 1.00 64.44 103 GLN A CA 1
ATOM 826 C C . GLN A 1 103 ? -4.281 2.283 18.070 1.00 64.44 103 GLN A C 1
ATOM 828 O O . GLN A 1 103 ? -3.149 2.756 18.046 1.00 64.44 103 GLN A O 1
ATOM 833 N N . LEU A 1 104 ? -5.325 2.948 18.580 1.00 60.84 104 LEU A N 1
ATOM 834 C CA . LEU A 1 104 ? -5.273 4.261 19.241 1.00 60.84 104 LEU A CA 1
ATOM 835 C C . LEU A 1 104 ? -5.562 4.191 20.756 1.00 60.84 104 LEU A C 1
ATOM 837 O O . LEU A 1 104 ? -5.641 5.237 21.401 1.00 60.84 104 LEU A O 1
ATOM 841 N N . SER A 1 105 ? -5.769 2.990 21.306 1.00 53.06 105 SER A N 1
ATOM 842 C CA . SER A 1 105 ? -6.007 2.725 22.735 1.00 53.06 105 SER A CA 1
ATOM 843 C C . SER A 1 105 ? -4.723 2.374 23.473 1.00 53.06 105 SER A C 1
ATOM 845 O O . SER A 1 105 ? -4.547 2.869 24.606 1.00 53.06 105 SER A O 1
#

pLDDT: mean 85.57, std 16.88, range [41.0, 98.56]